Protein AF-A0A9D8DVJ6-F1 (afdb_monomer)

Sequence (64 aa):
MSDGYAPATVRRWDDRREVVLDDGRVVTLGSDVPLEGFRTLAVGQRVRLRMTGEGIDAITWPVD

Structure (mmCIF, N/CA/C/O backbone):
data_AF-A0A9D8DVJ6-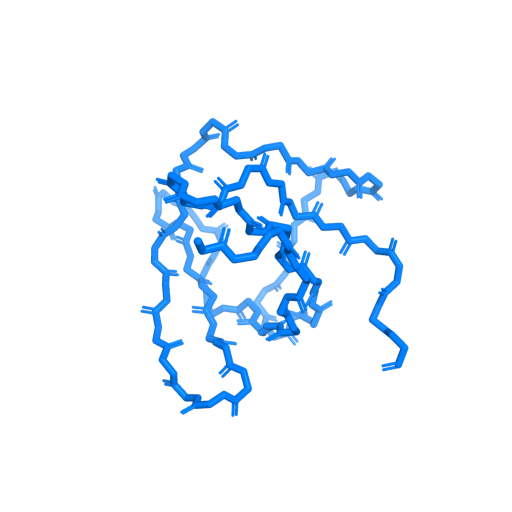F1
#
_entry.id   AF-A0A9D8DVJ6-F1
#
loop_
_atom_site.group_PDB
_atom_site.id
_atom_site.type_symbol
_atom_site.label_atom_id
_atom_site.label_alt_id
_atom_site.label_comp_id
_atom_site.label_asym_id
_atom_site.label_entity_id
_atom_site.label_seq_id
_atom_site.pdbx_PDB_ins_code
_atom_site.Cartn_x
_atom_site.Cartn_y
_atom_site.Cartn_z
_atom_site.occupancy
_atom_site.B_iso_or_equiv
_atom_site.auth_seq_id
_atom_site.auth_comp_id
_atom_site.auth_asym_id
_atom_site.auth_atom_id
_atom_site.pdbx_PDB_model_num
ATOM 1 N N . MET A 1 1 ? 11.816 -10.687 -14.276 1.00 52.88 1 MET A N 1
ATOM 2 C CA . MET A 1 1 ? 10.849 -10.377 -13.204 1.00 52.88 1 MET A CA 1
ATOM 3 C C . MET A 1 1 ? 9.851 -9.415 -13.811 1.00 52.88 1 MET A C 1
ATOM 5 O O . MET A 1 1 ? 10.300 -8.462 -14.429 1.00 52.88 1 MET A O 1
ATOM 9 N N . SER A 1 2 ? 8.562 -9.745 -13.796 1.00 52.94 2 SER A N 1
ATOM 10 C CA . SER A 1 2 ? 7.545 -8.981 -14.526 1.00 52.94 2 SER A CA 1
ATOM 11 C C . SER A 1 2 ? 7.155 -7.728 -13.753 1.00 52.94 2 SER A C 1
ATOM 13 O O . SER A 1 2 ? 6.862 -7.832 -12.562 1.00 52.94 2 SER A O 1
ATOM 15 N N . ASP A 1 3 ? 7.108 -6.587 -14.439 1.00 75.50 3 ASP A N 1
ATOM 16 C CA . ASP A 1 3 ? 6.361 -5.418 -13.982 1.00 75.50 3 ASP A CA 1
ATOM 17 C C . ASP A 1 3 ? 4.916 -5.811 -13.665 1.00 75.50 3 ASP A C 1
ATOM 19 O O . ASP A 1 3 ? 4.278 -6.571 -14.405 1.00 75.50 3 ASP A O 1
ATOM 23 N N . GLY A 1 4 ? 4.400 -5.325 -12.540 1.00 87.38 4 GLY A N 1
ATOM 24 C CA . GLY A 1 4 ? 3.076 -5.710 -12.076 1.00 87.38 4 GLY A CA 1
ATOM 25 C C . GLY A 1 4 ? 2.556 -4.847 -10.939 1.00 87.38 4 GLY A C 1
ATOM 26 O O . GLY A 1 4 ? 3.275 -4.052 -10.343 1.00 87.38 4 GLY A O 1
ATOM 27 N N . TYR A 1 5 ? 1.275 -5.024 -10.627 1.00 88.88 5 TYR A N 1
ATOM 28 C CA . TYR A 1 5 ? 0.623 -4.325 -9.527 1.00 88.88 5 TYR A CA 1
ATOM 29 C C . TYR A 1 5 ? 0.192 -5.319 -8.455 1.00 88.88 5 TYR A C 1
ATOM 31 O O . TYR A 1 5 ? -0.522 -6.273 -8.767 1.00 88.88 5 TYR A O 1
ATOM 39 N N . ALA A 1 6 ? 0.556 -5.062 -7.199 1.00 90.38 6 ALA A N 1
ATOM 40 C CA . ALA A 1 6 ? 0.101 -5.848 -6.055 1.00 90.38 6 ALA A CA 1
ATOM 41 C C . ALA A 1 6 ? -0.857 -5.037 -5.172 1.00 90.38 6 ALA A C 1
ATOM 43 O O . ALA A 1 6 ? -0.501 -3.932 -4.752 1.00 90.38 6 ALA A O 1
ATOM 44 N N . PRO A 1 7 ? -2.055 -5.558 -4.860 1.00 92.88 7 PRO A N 1
ATOM 45 C CA . PRO A 1 7 ? -2.902 -4.974 -3.828 1.00 92.88 7 PRO A CA 1
ATOM 46 C C . PRO A 1 7 ? -2.228 -5.083 -2.454 1.00 92.88 7 PRO A C 1
ATOM 48 O O . PRO A 1 7 ? -1.605 -6.095 -2.119 1.00 92.88 7 PRO A O 1
ATOM 51 N N . ALA A 1 8 ? -2.354 -4.022 -1.662 1.00 93.94 8 ALA A N 1
ATOM 52 C CA . ALA A 1 8 ? -1.800 -3.941 -0.323 1.00 93.94 8 ALA A CA 1
ATOM 53 C C . ALA A 1 8 ? -2.672 -3.080 0.599 1.00 93.94 8 ALA A C 1
ATOM 55 O O . ALA A 1 8 ? -3.401 -2.198 0.148 1.00 93.94 8 ALA A O 1
ATOM 56 N N . THR A 1 9 ? -2.561 -3.301 1.902 1.00 95.62 9 THR A N 1
ATOM 57 C CA . THR A 1 9 ? -3.232 -2.520 2.944 1.00 95.62 9 THR A CA 1
ATOM 58 C C . THR A 1 9 ? -2.199 -1.751 3.751 1.00 95.62 9 THR A C 1
ATOM 60 O O . THR A 1 9 ? -1.221 -2.325 4.227 1.00 95.62 9 THR A O 1
ATOM 63 N N . VAL A 1 10 ? -2.404 -0.451 3.937 1.00 95.00 10 VAL A N 1
ATOM 64 C CA . VAL A 1 10 ? -1.508 0.398 4.725 1.00 95.00 10 VAL A CA 1
ATOM 65 C C . VAL A 1 10 ? -1.5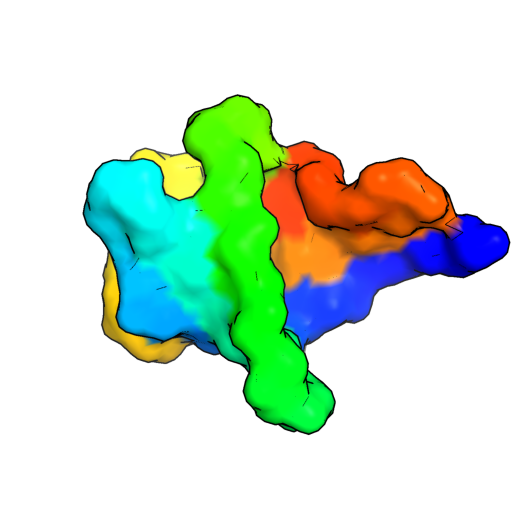31 -0.045 6.181 1.00 95.00 10 VAL A C 1
ATOM 67 O O . VAL A 1 10 ? -2.564 -0.013 6.845 1.00 95.00 10 VAL A O 1
ATOM 70 N N . ARG A 1 11 ? -0.370 -0.453 6.685 1.00 96.25 11 ARG A N 1
ATOM 71 C CA . ARG A 1 11 ? -0.174 -0.845 8.082 1.00 96.25 11 ARG A CA 1
ATOM 72 C C . ARG A 1 11 ? 0.279 0.331 8.931 1.00 96.25 11 ARG A C 1
ATOM 74 O O . ARG A 1 11 ? -0.141 0.453 10.077 1.00 96.25 11 ARG A O 1
ATOM 81 N N . ARG A 1 12 ? 1.161 1.165 8.377 1.00 95.00 12 ARG A N 1
ATOM 82 C CA . ARG A 1 12 ? 1.772 2.304 9.062 1.00 95.00 12 ARG A CA 1
ATOM 83 C C . ARG A 1 12 ? 2.108 3.403 8.063 1.00 95.00 12 ARG A C 1
ATOM 85 O O . ARG A 1 12 ? 2.609 3.106 6.979 1.00 95.00 12 ARG A O 1
ATOM 92 N N . TRP A 1 13 ? 1.846 4.655 8.428 1.00 93.31 13 TRP A N 1
ATOM 93 C CA . TRP A 1 13 ? 2.059 5.808 7.550 1.00 93.31 13 TRP A CA 1
ATOM 94 C C . TRP A 1 13 ? 2.642 7.013 8.304 1.00 93.31 13 TRP A C 1
ATOM 96 O O . TRP A 1 13 ? 2.119 8.120 8.236 1.00 93.31 13 TRP A O 1
ATOM 106 N N . ASP A 1 14 ? 3.734 6.765 9.032 1.00 89.69 14 ASP A N 1
ATOM 107 C CA . ASP A 1 14 ? 4.498 7.775 9.782 1.00 89.69 14 ASP A CA 1
ATOM 108 C C . ASP A 1 14 ? 5.948 7.836 9.250 1.00 89.69 14 ASP A C 1
ATOM 110 O O . ASP A 1 14 ? 6.176 7.627 8.056 1.00 89.69 14 ASP A O 1
ATOM 114 N N . ASP A 1 15 ? 6.945 8.034 10.126 1.00 86.75 15 ASP A N 1
ATOM 115 C CA . ASP A 1 15 ? 8.385 7.982 9.799 1.00 86.75 15 ASP A CA 1
ATOM 116 C C . ASP A 1 15 ? 8.799 6.693 9.078 1.00 86.75 15 ASP A C 1
ATOM 118 O O . ASP A 1 15 ? 9.736 6.675 8.280 1.00 86.75 15 ASP A O 1
ATOM 122 N N . ARG A 1 16 ? 8.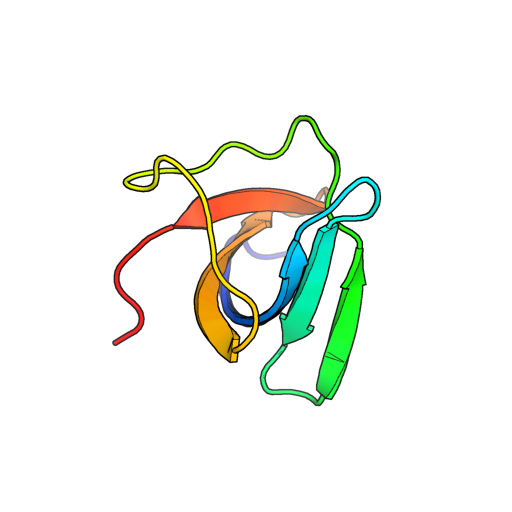085 5.598 9.358 1.00 88.00 16 ARG A N 1
ATOM 123 C CA . ARG A 1 16 ? 8.234 4.321 8.670 1.00 88.00 16 ARG A CA 1
ATOM 124 C C . ARG A 1 16 ? 6.929 3.974 7.971 1.00 88.00 16 ARG A C 1
ATOM 126 O O . ARG A 1 16 ? 5.920 3.697 8.622 1.00 88.00 16 ARG A O 1
ATOM 133 N N . ARG A 1 17 ? 6.972 3.976 6.643 1.00 92.75 17 ARG A N 1
ATOM 134 C CA . ARG A 1 17 ? 5.845 3.630 5.778 1.00 92.75 17 ARG A CA 1
ATOM 135 C C . ARG A 1 17 ? 5.824 2.125 5.561 1.00 92.75 17 ARG A C 1
ATOM 137 O O . ARG A 1 17 ? 6.802 1.553 5.087 1.00 92.75 17 ARG A O 1
ATOM 144 N N . GLU A 1 18 ? 4.723 1.478 5.919 1.00 95.88 18 GLU A N 1
ATOM 145 C CA . GLU A 1 18 ? 4.571 0.029 5.805 1.00 95.88 18 GLU A CA 1
ATOM 146 C C . GLU A 1 18 ? 3.205 -0.339 5.245 1.00 95.88 18 GLU A C 1
ATOM 148 O O . GLU A 1 18 ? 2.172 0.216 5.630 1.00 95.88 18 GLU A O 1
ATOM 153 N N . VAL A 1 19 ? 3.206 -1.345 4.381 1.00 95.25 19 VAL A N 1
ATOM 154 C CA . VAL A 1 19 ? 2.011 -1.937 3.783 1.00 95.25 19 VAL A CA 1
ATOM 155 C C . VAL A 1 19 ? 2.064 -3.454 3.933 1.00 95.25 19 VAL A C 1
ATOM 157 O O . VAL A 1 19 ? 3.141 -4.041 4.024 1.00 95.25 19 VAL A O 1
ATOM 160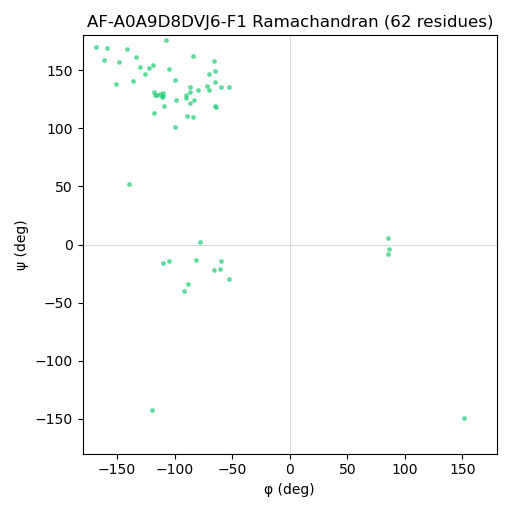 N N . VAL A 1 20 ? 0.902 -4.093 3.979 1.00 96.31 20 VAL A N 1
ATOM 161 C CA . VAL A 1 20 ? 0.755 -5.550 3.969 1.00 96.31 20 VAL A CA 1
ATOM 162 C C . VAL A 1 20 ? 0.178 -5.950 2.624 1.00 96.31 20 VAL A C 1
ATOM 164 O O . VAL A 1 20 ? -0.908 -5.497 2.277 1.00 96.31 20 VAL A O 1
ATOM 167 N N . LEU A 1 21 ? 0.901 -6.763 1.863 1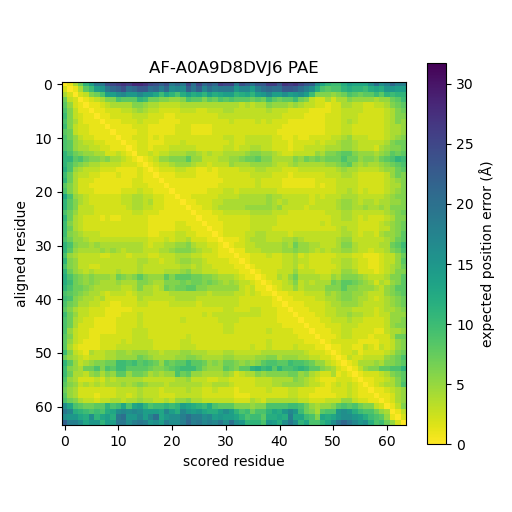.00 93.19 21 LEU A N 1
ATOM 168 C CA . LEU A 1 21 ? 0.395 -7.364 0.631 1.00 93.19 21 LEU A CA 1
ATOM 169 C C . LEU A 1 21 ? -0.740 -8.347 0.954 1.00 93.19 21 LEU A C 1
ATOM 171 O O . LEU A 1 21 ? -0.798 -8.883 2.060 1.00 93.19 21 LEU A O 1
ATOM 175 N N . ASP A 1 22 ? -1.608 -8.647 -0.013 1.00 90.75 22 ASP A N 1
ATOM 176 C CA . ASP A 1 22 ? -2.687 -9.637 0.185 1.00 90.75 22 ASP A CA 1
ATOM 177 C C . ASP A 1 22 ? -2.175 -11.052 0.528 1.00 90.75 22 ASP A C 1
ATOM 179 O O . ASP A 1 22 ? -2.895 -11.839 1.136 1.00 90.75 22 ASP A O 1
ATOM 183 N N . ASP A 1 23 ? -0.920 -11.372 0.197 1.00 89.88 23 ASP A N 1
ATOM 184 C CA . ASP A 1 23 ? -0.268 -12.626 0.602 1.00 89.88 23 ASP A CA 1
ATOM 185 C C . ASP A 1 23 ? 0.232 -12.625 2.064 1.00 89.88 23 ASP A C 1
ATOM 187 O O . ASP A 1 23 ? 0.827 -13.599 2.527 1.00 89.88 23 ASP A O 1
ATOM 191 N N . GLY A 1 24 ? -0.007 -11.536 2.802 1.00 93.75 24 GLY A N 1
ATOM 192 C CA . GLY A 1 24 ? 0.368 -11.359 4.202 1.00 93.75 24 GLY A CA 1
ATOM 193 C C . GLY A 1 24 ? 1.786 -10.826 4.422 1.00 93.75 24 GLY A C 1
ATOM 194 O O . GLY A 1 24 ? 2.160 -10.559 5.568 1.00 93.75 24 GLY A O 1
ATOM 195 N N . ARG A 1 25 ? 2.593 -10.634 3.370 1.00 94.31 25 ARG A N 1
ATOM 196 C CA . ARG A 1 25 ? 3.942 -10.071 3.514 1.00 94.31 25 ARG A CA 1
ATOM 197 C C . ARG A 1 25 ? 3.888 -8.586 3.839 1.00 94.31 25 ARG A C 1
ATOM 199 O O . ARG A 1 25 ? 3.167 -7.813 3.213 1.00 94.31 25 ARG A O 1
ATOM 206 N N . VAL A 1 26 ? 4.716 -8.174 4.793 1.00 95.25 26 VAL A N 1
ATOM 207 C CA . VAL A 1 26 ? 4.892 -6.764 5.152 1.00 95.25 26 VAL A CA 1
ATOM 208 C C . VAL A 1 26 ? 6.016 -6.181 4.313 1.00 95.25 26 VAL A C 1
ATOM 210 O O . VAL A 1 26 ? 7.123 -6.718 4.300 1.00 95.25 26 VAL A O 1
ATOM 213 N N . VAL A 1 27 ? 5.746 -5.057 3.661 1.00 93.25 27 VAL A N 1
ATOM 214 C CA . VAL A 1 27 ? 6.736 -4.314 2.890 1.00 93.25 27 VAL A CA 1
ATOM 215 C C . VAL A 1 27 ? 6.929 -2.935 3.502 1.00 93.25 27 VAL A C 1
ATOM 217 O O . VAL A 1 27 ? 5.968 -2.213 3.762 1.00 93.25 27 VAL A O 1
ATOM 220 N N . THR A 1 28 ? 8.189 -2.581 3.756 1.00 93.94 28 THR A N 1
ATOM 221 C CA . THR A 1 28 ? 8.577 -1.217 4.124 1.00 93.94 28 THR A CA 1
ATOM 222 C C . THR A 1 28 ? 8.815 -0.421 2.846 1.00 93.94 28 THR A C 1
ATOM 224 O O . THR A 1 28 ? 9.513 -0.886 1.949 1.00 93.94 28 THR A O 1
ATOM 227 N N . LEU A 1 29 ? 8.223 0.765 2.766 1.00 90.94 29 LEU A N 1
ATOM 228 C CA . LEU A 1 29 ? 8.313 1.658 1.620 1.00 90.94 29 LEU A CA 1
ATOM 229 C C . LEU A 1 29 ? 9.350 2.747 1.882 1.00 90.94 29 LEU A C 1
ATOM 231 O O . LEU A 1 29 ? 9.437 3.272 2.995 1.00 90.94 29 LEU A O 1
ATOM 235 N N . GLY A 1 30 ? 10.098 3.105 0.840 1.00 89.44 30 GLY A N 1
ATOM 236 C CA . GLY A 1 30 ? 10.965 4.276 0.858 1.00 89.44 30 GLY A CA 1
ATOM 237 C C . GLY A 1 30 ? 10.159 5.569 0.989 1.00 89.44 30 GLY A C 1
ATOM 238 O O . GLY A 1 30 ? 9.015 5.672 0.534 1.00 89.44 30 GLY A O 1
ATOM 239 N N . SER A 1 31 ? 10.754 6.581 1.618 1.00 86.44 31 SER A N 1
ATOM 240 C CA . SER A 1 31 ? 10.148 7.916 1.722 1.00 86.44 31 SER A CA 1
ATOM 241 C C . SER A 1 31 ? 10.017 8.607 0.358 1.00 86.44 31 SER A C 1
ATOM 243 O O . SER A 1 31 ? 9.183 9.501 0.201 1.00 86.44 31 SER A O 1
ATOM 245 N N . ASP A 1 32 ? 10.821 8.169 -0.607 1.00 88.69 32 ASP A N 1
ATOM 246 C CA . ASP A 1 32 ? 10.877 8.596 -2.001 1.00 88.69 32 ASP A CA 1
ATOM 247 C C . ASP A 1 32 ? 9.809 7.947 -2.893 1.00 88.69 32 ASP A C 1
ATOM 249 O O . ASP A 1 32 ? 9.569 8.450 -3.988 1.00 88.69 32 ASP A O 1
ATOM 253 N N . VAL A 1 33 ? 9.124 6.893 -2.426 1.00 90.75 33 VAL A N 1
ATOM 254 C CA . VAL A 1 33 ? 8.078 6.231 -3.218 1.00 90.75 33 VAL A CA 1
ATOM 255 C C . VAL A 1 33 ? 6.920 7.214 -3.461 1.00 90.75 33 VAL A C 1
ATOM 257 O O . VAL A 1 33 ? 6.287 7.665 -2.495 1.00 90.75 33 VAL A O 1
ATOM 260 N N . PRO A 1 34 ? 6.613 7.551 -4.727 1.00 91.69 34 PRO A N 1
ATOM 261 C CA . PRO A 1 34 ? 5.586 8.517 -5.075 1.00 91.69 34 PRO A CA 1
ATOM 262 C C . PRO A 1 34 ? 4.174 7.994 -4.789 1.00 91.69 34 PRO A C 1
ATOM 264 O O . PRO A 1 34 ? 3.863 6.809 -4.937 1.00 91.69 34 PRO A O 1
ATOM 267 N N . LEU A 1 35 ? 3.302 8.933 -4.415 1.00 91.69 35 LEU A N 1
ATOM 268 C CA . LEU A 1 35 ? 1.867 8.731 -4.257 1.00 91.69 35 LEU A CA 1
ATOM 269 C C . LEU A 1 35 ? 1.133 9.242 -5.501 1.00 91.69 35 LEU A C 1
ATOM 271 O O . LEU A 1 35 ? 0.902 10.443 -5.648 1.00 91.69 35 LEU A O 1
ATOM 275 N N . GLU A 1 36 ? 0.740 8.345 -6.396 1.00 90.62 36 GLU A N 1
ATOM 276 C CA . GLU A 1 36 ? -0.022 8.710 -7.589 1.00 90.62 36 GLU A CA 1
ATOM 277 C C . GLU A 1 36 ? -1.513 8.801 -7.243 1.00 90.62 36 GLU A C 1
ATOM 279 O O . GLU A 1 36 ? -2.174 7.803 -6.959 1.00 90.62 36 GLU A O 1
ATOM 284 N N . GLY A 1 37 ? -2.051 10.023 -7.246 1.00 83.75 37 GLY A N 1
ATOM 285 C CA . GLY A 1 37 ? -3.467 10.268 -6.952 1.00 83.75 37 GLY A CA 1
ATOM 286 C C . GLY A 1 37 ? -3.804 10.403 -5.464 1.00 83.75 37 GLY A C 1
ATOM 287 O O . GLY A 1 37 ? -4.974 10.571 -5.125 1.00 83.75 37 GLY A O 1
ATOM 288 N N . PHE A 1 38 ? -2.805 10.412 -4.573 1.00 86.06 38 PHE A N 1
ATOM 289 C CA . PHE A 1 38 ? -3.004 10.649 -3.141 1.00 86.06 38 PHE A CA 1
ATOM 290 C C . PHE A 1 38 ? -2.133 11.796 -2.633 1.00 86.06 38 PHE A C 1
ATOM 292 O O . PHE A 1 38 ? -0.999 11.977 -3.063 1.00 86.06 38 PHE A O 1
ATOM 299 N N . ARG A 1 39 ? -2.646 12.550 -1.656 1.00 85.12 39 ARG A N 1
ATOM 300 C CA . ARG A 1 39 ? -1.828 13.497 -0.873 1.00 85.12 39 ARG A CA 1
ATOM 301 C C . ARG A 1 39 ? -1.188 12.834 0.346 1.00 85.12 39 ARG A C 1
ATOM 303 O O . ARG A 1 39 ? -0.101 13.214 0.755 1.00 85.12 39 ARG A O 1
ATOM 310 N N . THR A 1 40 ? -1.892 11.875 0.939 1.00 87.81 40 THR A N 1
ATOM 311 C CA . THR A 1 40 ? -1.458 11.063 2.078 1.00 87.81 40 THR A CA 1
ATOM 312 C C . THR A 1 40 ? -2.287 9.777 2.114 1.00 87.81 40 THR A C 1
ATOM 314 O O . THR A 1 40 ? -3.288 9.678 1.400 1.00 87.81 40 THR A O 1
ATOM 317 N N . LEU A 1 41 ? -1.888 8.814 2.941 1.00 90.81 41 LEU A N 1
ATOM 318 C CA . LEU A 1 41 ? -2.601 7.560 3.157 1.00 90.81 41 LEU A CA 1
ATOM 319 C C . LEU A 1 41 ? -2.957 7.402 4.638 1.00 90.81 41 LEU A C 1
ATOM 321 O O . LEU A 1 41 ? -2.258 7.908 5.514 1.00 90.81 41 LEU A O 1
ATOM 325 N N . ALA A 1 42 ? -4.040 6.680 4.913 1.00 92.06 42 ALA A N 1
ATOM 326 C CA . ALA A 1 42 ? -4.439 6.313 6.268 1.00 92.06 42 ALA A CA 1
ATOM 327 C C . ALA A 1 42 ? -4.136 4.837 6.558 1.00 92.06 42 ALA A C 1
ATOM 329 O O . ALA A 1 42 ? -4.177 3.994 5.662 1.00 92.06 42 ALA A O 1
ATOM 330 N N . VAL A 1 43 ? -3.882 4.501 7.825 1.00 94.81 43 VAL A N 1
ATOM 331 C CA . VAL A 1 43 ? -3.787 3.099 8.265 1.00 94.81 43 VAL A CA 1
ATOM 332 C C . VAL A 1 43 ? -5.108 2.378 7.977 1.00 94.81 43 VAL A C 1
ATOM 334 O O . VAL A 1 43 ? -6.185 2.915 8.221 1.00 94.81 43 VAL A O 1
ATOM 337 N N . GLY A 1 44 ? -5.022 1.164 7.434 1.00 93.62 44 GLY A N 1
ATOM 338 C CA . GLY A 1 44 ? -6.159 0.368 6.970 1.00 93.62 44 GLY A CA 1
ATOM 339 C C . GLY A 1 44 ? -6.606 0.681 5.538 1.00 93.62 44 GLY A C 1
ATOM 340 O O . GLY A 1 44 ? -7.429 -0.051 4.993 1.00 93.62 44 GLY A O 1
ATOM 341 N N . GLN A 1 45 ? -6.064 1.722 4.897 1.00 92.56 45 GLN A N 1
ATOM 342 C CA . GLN A 1 45 ? -6.398 2.047 3.512 1.00 92.56 45 GLN A CA 1
ATOM 343 C C . GLN A 1 45 ? -5.830 0.998 2.551 1.00 92.56 45 GLN A C 1
ATOM 345 O O . GLN A 1 45 ? -4.657 0.635 2.635 1.00 92.56 45 GLN A O 1
ATOM 350 N N . ARG A 1 46 ? -6.653 0.534 1.610 1.00 92.75 46 ARG A N 1
ATOM 351 C CA . ARG A 1 46 ? -6.235 -0.386 0.547 1.00 92.75 46 ARG A CA 1
ATOM 352 C C . ARG A 1 46 ? -5.678 0.409 -0.637 1.00 92.75 46 ARG A C 1
ATOM 354 O O . ARG A 1 46 ? -6.254 1.423 -1.029 1.00 92.75 46 ARG A O 1
ATOM 361 N N . VAL A 1 47 ? -4.555 -0.038 -1.188 1.00 92.50 47 VAL A N 1
ATOM 362 C CA . VAL A 1 47 ? -3.808 0.598 -2.285 1.00 92.50 47 VAL A CA 1
ATOM 363 C C . VAL A 1 47 ? -3.259 -0.455 -3.253 1.00 92.50 47 VAL A C 1
ATOM 365 O O . VAL A 1 47 ? -3.251 -1.644 -2.932 1.00 92.50 47 VAL A O 1
ATOM 368 N N . ARG A 1 48 ? -2.772 -0.042 -4.430 1.00 92.75 48 ARG A N 1
ATOM 369 C CA . ARG A 1 48 ? -1.948 -0.892 -5.307 1.00 92.75 48 ARG A CA 1
ATOM 370 C C . ARG A 1 48 ? -0.514 -0.390 -5.338 1.00 92.75 48 ARG A C 1
ATOM 372 O O . ARG A 1 48 ? -0.276 0.788 -5.596 1.00 92.75 48 ARG A O 1
ATOM 379 N N . LEU A 1 49 ? 0.432 -1.293 -5.126 1.00 92.44 49 LEU A N 1
ATOM 380 C CA . LEU A 1 49 ? 1.855 -1.039 -5.317 1.00 92.44 49 LEU A CA 1
ATOM 381 C C . LEU A 1 49 ? 2.219 -1.396 -6.748 1.00 92.44 49 LEU A C 1
ATOM 383 O O . LEU A 1 49 ? 1.946 -2.520 -7.174 1.00 92.44 49 LEU A O 1
ATOM 387 N N . ARG A 1 50 ? 2.836 -0.465 -7.470 1.00 91.75 50 ARG A N 1
ATOM 388 C CA . ARG A 1 50 ? 3.493 -0.764 -8.738 1.00 91.75 50 ARG A CA 1
ATOM 389 C C . ARG A 1 50 ? 4.885 -1.306 -8.418 1.00 91.75 50 ARG A C 1
ATOM 391 O O . ARG A 1 50 ? 5.623 -0.737 -7.613 1.00 91.75 50 ARG A O 1
ATOM 398 N N . MET A 1 51 ? 5.162 -2.494 -8.938 1.00 89.25 51 MET A N 1
ATOM 399 C CA . MET A 1 51 ? 6.388 -3.240 -8.699 1.00 89.25 51 MET A CA 1
ATOM 400 C C . MET A 1 51 ? 7.113 -3.415 -10.021 1.00 89.25 51 MET A C 1
ATOM 402 O O . MET A 1 51 ? 6.517 -3.874 -10.997 1.00 89.25 51 MET A O 1
ATOM 406 N N . THR A 1 52 ? 8.399 -3.109 -10.012 1.00 86.12 52 THR A N 1
ATOM 407 C CA . THR A 1 52 ? 9.329 -3.353 -11.110 1.00 86.12 52 THR A CA 1
ATOM 408 C C . THR A 1 52 ? 10.260 -4.503 -10.724 1.00 86.12 52 THR A C 1
ATOM 410 O O . THR A 1 52 ? 10.241 -5.002 -9.594 1.00 86.12 52 THR A O 1
ATOM 413 N N . GLY A 1 53 ? 11.130 -4.931 -11.641 1.00 81.62 53 GLY A N 1
ATOM 414 C CA . GLY A 1 53 ? 12.180 -5.903 -11.318 1.00 81.62 53 GLY A CA 1
ATOM 415 C C . GLY A 1 53 ? 13.162 -5.448 -10.224 1.00 81.62 53 GLY A C 1
ATOM 416 O O . GLY A 1 53 ? 13.886 -6.289 -9.695 1.00 81.62 53 GLY A O 1
ATOM 417 N N . GLU A 1 54 ? 13.180 -4.155 -9.882 1.00 81.00 54 GLU A N 1
ATOM 418 C CA . GLU A 1 54 ? 14.103 -3.542 -8.917 1.00 81.00 54 GLU A CA 1
ATOM 419 C C . GLU A 1 54 ? 13.449 -3.219 -7.562 1.00 81.00 54 GLU A C 1
ATOM 421 O 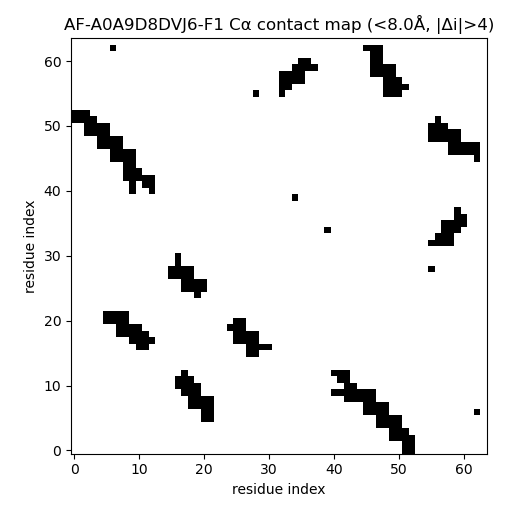O . GLU A 1 54 ? 14.157 -2.993 -6.582 1.00 81.00 54 GLU A O 1
ATOM 426 N N . GLY A 1 55 ? 12.114 -3.229 -7.464 1.00 86.12 55 GLY A N 1
ATOM 427 C CA . GLY A 1 55 ? 11.412 -2.932 -6.215 1.00 86.12 55 GLY A CA 1
ATOM 428 C C . GLY A 1 55 ? 10.030 -2.322 -6.420 1.00 86.12 55 GLY A C 1
ATOM 429 O O . GLY A 1 55 ? 9.345 -2.622 -7.393 1.00 86.12 55 GLY A O 1
ATOM 430 N N . ILE A 1 56 ? 9.607 -1.483 -5.473 1.00 90.88 56 ILE A N 1
ATOM 431 C CA . ILE A 1 56 ? 8.352 -0.725 -5.552 1.00 90.88 56 ILE A CA 1
ATOM 432 C C . ILE A 1 56 ?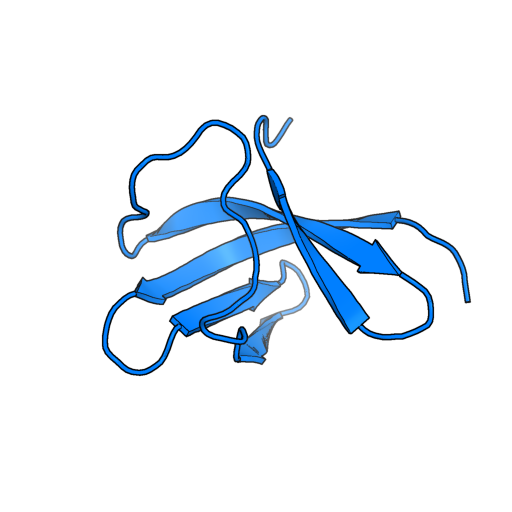 8.675 0.678 -6.032 1.00 90.88 56 ILE A C 1
ATOM 434 O O . ILE A 1 56 ? 9.469 1.367 -5.396 1.00 90.88 56 ILE A O 1
ATOM 438 N N . ASP A 1 57 ? 8.033 1.103 -7.113 1.00 91.81 57 ASP A N 1
ATOM 439 C CA . ASP A 1 57 ? 8.299 2.398 -7.733 1.00 91.81 57 ASP A CA 1
ATOM 440 C C . ASP A 1 57 ? 7.149 3.403 -7.560 1.00 91.81 57 ASP A C 1
ATOM 442 O O . ASP A 1 57 ? 7.374 4.592 -7.757 1.00 91.81 57 ASP A O 1
ATOM 446 N N . ALA A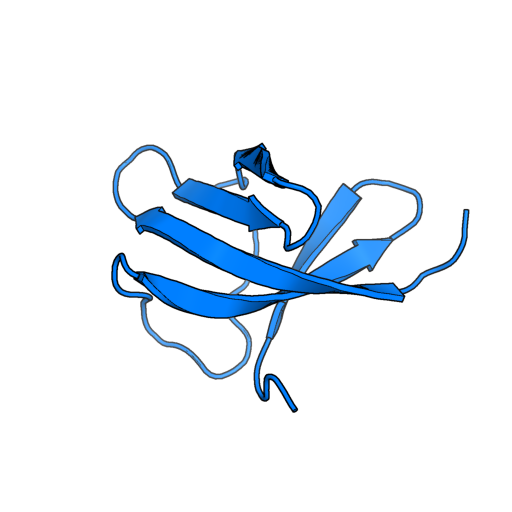 1 58 ? 5.938 2.967 -7.182 1.00 92.19 58 ALA A N 1
ATOM 447 C CA . ALA A 1 58 ? 4.810 3.858 -6.893 1.00 92.19 58 ALA A CA 1
ATOM 448 C C . ALA A 1 58 ? 3.686 3.203 -6.068 1.00 92.19 58 ALA A C 1
ATOM 450 O O . ALA A 1 58 ? 3.492 1.983 -6.082 1.00 92.19 58 ALA A O 1
ATOM 451 N N . ILE A 1 59 ? 2.878 4.042 -5.408 1.00 92.56 59 ILE A N 1
ATOM 452 C CA . ILE A 1 59 ? 1.580 3.675 -4.818 1.00 92.56 59 ILE A CA 1
ATOM 453 C C . ILE A 1 59 ? 0.464 4.345 -5.619 1.00 92.56 59 ILE A C 1
ATOM 455 O O . ILE A 1 59 ? 0.492 5.557 -5.819 1.00 92.56 59 ILE A O 1
ATOM 459 N N . THR A 1 60 ? -0.525 3.566 -6.056 1.00 89.56 60 THR A N 1
ATOM 460 C CA . THR A 1 60 ? -1.509 3.965 -7.077 1.00 89.56 60 THR A CA 1
ATOM 461 C C . THR A 1 60 ? -2.957 3.628 -6.680 1.00 89.56 60 THR A C 1
ATOM 463 O O . THR A 1 60 ? -3.202 2.796 -5.797 1.00 89.56 60 THR A O 1
ATOM 466 N N . TRP A 1 61 ? -3.914 4.291 -7.342 1.00 79.06 61 TRP A N 1
ATOM 467 C CA . TRP A 1 61 ? -5.367 4.045 -7.301 1.00 79.06 61 TRP A CA 1
ATOM 468 C C . TRP A 1 61 ? -5.875 3.680 -8.714 1.00 79.06 61 TRP A C 1
ATOM 470 O O . TRP A 1 61 ? -5.271 4.158 -9.677 1.00 79.06 61 TRP A O 1
ATOM 480 N N . PRO A 1 62 ? -6.990 2.938 -8.895 1.00 62.91 62 PRO A N 1
ATOM 481 C CA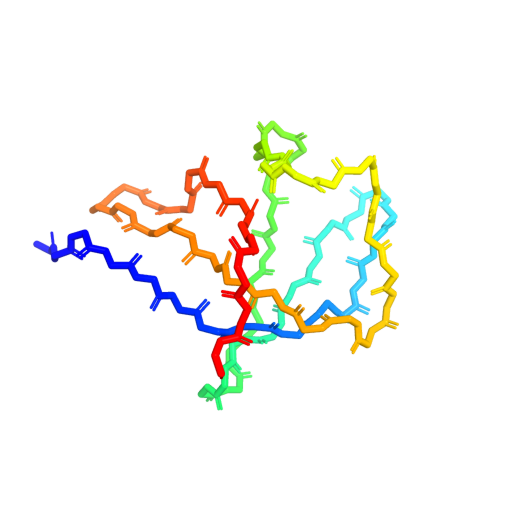 . PRO A 1 62 ? -7.814 2.231 -7.909 1.00 62.91 62 PRO A CA 1
ATOM 482 C C . PRO A 1 62 ? -7.305 0.833 -7.544 1.00 62.91 62 PRO A C 1
ATOM 484 O O . PRO A 1 62 ? -6.523 0.205 -8.260 1.00 62.91 62 PRO A O 1
ATOM 487 N N . VAL A 1 63 ? -7.799 0.344 -6.406 1.00 64.75 63 VAL A N 1
ATOM 488 C CA . VAL A 1 63 ? -7.865 -1.089 -6.116 1.00 64.75 63 VAL A CA 1
ATOM 489 C C . VAL A 1 63 ? -9.212 -1.547 -6.662 1.00 64.75 63 VAL A C 1
ATOM 491 O O . VAL A 1 63 ? -10.232 -1.079 -6.161 1.00 64.75 63 VAL A O 1
ATOM 494 N N . ASP A 1 64 ? -9.196 -2.341 -7.731 1.00 57.09 64 ASP A N 1
ATOM 495 C CA . ASP A 1 64 ? -10.402 -3.000 -8.256 1.00 57.09 64 ASP A CA 1
ATOM 496 C C . ASP A 1 64 ? -10.970 -3.985 -7.217 1.00 57.09 64 ASP A C 1
ATOM 498 O O . ASP A 1 64 ? -10.146 -4.630 -6.514 1.00 57.09 64 ASP A O 1
#

Foldseek 3Di:
DDWDKFKWFFQDFDPWTWTATPVRDIDTDDPQAEEDPDPGDDGRDIWIFTADPVGTRYTDDDDD

Mean predicted aligned error: 4.39 Å

Radius of gyration: 10.66 Å; Cα contacts (8 Å, |Δi|>4): 133; chains: 1; bounding box: 24×26×24 Å

Solvent-accessible surface area (backbone atoms only — not comparable to full-atom values): 3814 Å² total; per-residue (Å²): 115,76,69,46,73,45,57,28,31,29,68,34,71,63,101,61,33,28,32,30,34,84,89,67,50,76,43,79,52,64,92,81,50,44,58,52,94,48,96,74,76,53,66,72,40,72,34,22,36,37,32,48,76,88,46,72,68,33,37,38,73,78,69,130

Nearest PDB structures (foldseek):
  8s8d-assembly1_i  TM=6.655E-01  e=8.763E-02  Saccharomyces cerevisiae S288C
  6zp4-assembly1_G  TM=6.039E-01  e=4.045E-02  Homo sapiens
  8ppl-assembly1_Iq  TM=6.050E-01  e=4.835E-02  Homo sapiens
  3jam-assembly1_i  TM=5.997E-01  e=6.509E-02  Saccharomyces cerevisiae
  8rw1-assembly1_i  TM=5.745E-01  e=5.779E-02  Saccharomyces cerevisiae S288C

Secondary structure (DSSP, 8-state):
---EEEEEEEEEESSSEEEEETTS-EEEEPTT--BSS-S---TT-EEEEEEETTEEEEEES---

pLDDT: mean 88.01, std 9.72, range [52.88, 96.31]